Protein AF-A0A1X0N906-F1 (afdb_monomer_lite)

Organism: NCBI:txid1958950

pLDDT: mean 85.6, std 9.92, range [47.84, 95.94]

Structure (mmCIF, N/CA/C/O backbone):
data_AF-A0A1X0N906-F1
#
_entry.id   AF-A0A1X0N906-F1
#
loop_
_atom_site.group_PDB
_atom_site.id
_atom_site.type_symbol
_atom_site.label_atom_id
_atom_site.label_alt_id
_atom_site.label_comp_id
_atom_site.label_asym_id
_atom_site.label_entity_id
_atom_site.label_seq_id
_atom_site.pdbx_PDB_ins_code
_atom_site.Cartn_x
_atom_site.Cartn_y
_atom_site.Cartn_z
_atom_site.occupancy
_atom_site.B_iso_or_equiv
_atom_site.auth_seq_id
_atom_site.auth_comp_id
_atom_site.auth_asym_id
_atom_site.auth_atom_id
_atom_site.pdbx_PDB_model_num
ATOM 1 N N . MET A 1 1 ? -3.953 -8.953 -35.847 1.00 53.75 1 MET A N 1
ATOM 2 C CA . MET A 1 1 ? -2.905 -8.124 -35.210 1.00 53.75 1 MET A CA 1
ATOM 3 C C . MET A 1 1 ? -1.858 -7.773 -36.266 1.00 53.75 1 MET A C 1
ATOM 5 O O . MET A 1 1 ? -0.991 -8.591 -36.522 1.00 53.75 1 MET A O 1
ATOM 9 N N . GLY A 1 2 ? -1.967 -6.623 -36.943 1.00 78.69 2 GLY A N 1
ATOM 10 C CA . GLY A 1 2 ? -1.114 -6.319 -38.111 1.00 78.69 2 GLY A CA 1
ATOM 11 C C . GLY A 1 2 ? 0.287 -5.794 -37.776 1.00 78.69 2 GLY A C 1
ATOM 12 O O . GLY A 1 2 ? 1.237 -6.079 -38.491 1.00 78.69 2 GLY A O 1
ATOM 13 N N . PHE A 1 3 ? 0.435 -5.067 -36.665 1.00 79.69 3 PHE A N 1
ATOM 14 C CA . PHE A 1 3 ? 1.704 -4.433 -36.294 1.00 79.69 3 PHE A CA 1
ATOM 15 C C . PHE A 1 3 ? 2.787 -5.442 -35.877 1.00 79.69 3 PHE A C 1
ATOM 17 O O . PHE A 1 3 ? 3.921 -5.342 -36.330 1.00 79.69 3 PHE A O 1
ATOM 24 N N . LEU A 1 4 ? 2.432 -6.452 -35.074 1.00 79.56 4 LEU A N 1
ATOM 25 C CA . LEU A 1 4 ? 3.382 -7.484 -34.635 1.00 79.56 4 LEU A CA 1
ATOM 26 C C . LEU A 1 4 ? 3.853 -8.361 -35.807 1.00 79.56 4 LEU A C 1
ATOM 28 O O . LEU A 1 4 ? 5.049 -8.560 -35.969 1.00 79.56 4 LEU A O 1
ATOM 32 N N . GLN A 1 5 ? 2.933 -8.774 -36.687 1.00 79.88 5 GLN A N 1
ATOM 33 C CA . GLN A 1 5 ? 3.268 -9.524 -37.907 1.00 79.88 5 GLN A CA 1
ATOM 34 C C . GLN A 1 5 ? 4.162 -8.718 -38.861 1.00 79.88 5 GLN A C 1
ATOM 36 O O . GLN A 1 5 ? 5.051 -9.270 -39.505 1.00 79.88 5 GLN A O 1
ATOM 41 N N . TRP A 1 6 ? 3.951 -7.400 -38.948 1.00 83.81 6 TRP A N 1
ATOM 42 C CA . TRP A 1 6 ? 4.793 -6.512 -39.748 1.00 83.81 6 TRP A CA 1
ATOM 43 C C . TRP A 1 6 ? 6.212 -6.377 -39.174 1.00 83.81 6 TRP A C 1
ATOM 45 O O . TRP A 1 6 ? 7.172 -6.372 -39.940 1.00 83.81 6 TRP A O 1
ATOM 55 N N . ILE A 1 7 ? 6.368 -6.318 -37.846 1.00 80.88 7 ILE A N 1
ATOM 56 C CA . ILE A 1 7 ? 7.686 -6.328 -37.188 1.00 80.88 7 ILE A CA 1
ATOM 57 C C . ILE A 1 7 ? 8.409 -7.656 -37.440 1.00 80.88 7 ILE A C 1
ATOM 59 O O . ILE A 1 7 ? 9.578 -7.649 -37.817 1.00 80.88 7 ILE A O 1
ATOM 63 N N . GLU A 1 8 ? 7.720 -8.786 -37.279 1.00 75.94 8 GLU A N 1
ATOM 64 C CA . GLU A 1 8 ? 8.300 -10.122 -37.490 1.00 75.94 8 GLU A CA 1
ATOM 65 C C . GLU A 1 8 ? 8.790 -10.340 -38.931 1.00 75.94 8 GLU A C 1
ATOM 67 O O . GLU A 1 8 ? 9.784 -11.031 -39.155 1.00 75.94 8 GLU A O 1
ATOM 72 N N . ALA A 1 9 ? 8.138 -9.718 -39.917 1.00 83.56 9 ALA A N 1
ATOM 73 C CA . ALA A 1 9 ? 8.535 -9.804 -41.322 1.00 83.56 9 ALA A CA 1
ATOM 74 C C . ALA A 1 9 ? 9.827 -9.024 -41.658 1.00 83.56 9 ALA A C 1
ATOM 76 O O . ALA A 1 9 ? 10.445 -9.270 -42.702 1.00 83.56 9 ALA A O 1
ATOM 77 N N . GLN A 1 10 ? 10.270 -8.110 -40.788 1.00 81.50 10 GLN A N 1
ATOM 78 C CA . GLN A 1 10 ? 11.403 -7.221 -41.048 1.00 81.50 10 GLN A CA 1
ATOM 79 C C . GLN A 1 10 ? 12.752 -7.861 -40.695 1.00 81.50 10 GLN A C 1
ATOM 81 O O . GLN A 1 10 ? 13.253 -7.773 -39.578 1.00 81.50 10 GLN A O 1
ATOM 86 N N . ARG A 1 11 ? 13.413 -8.418 -41.719 1.00 70.69 11 ARG A N 1
ATOM 87 C CA . ARG A 1 11 ? 14.741 -9.067 -41.632 1.00 70.69 11 ARG A CA 1
ATOM 88 C C . ARG A 1 11 ? 15.908 -8.143 -41.245 1.00 70.69 11 ARG A C 1
ATOM 90 O O . ARG A 1 11 ? 16.996 -8.635 -40.973 1.00 70.69 11 ARG A O 1
ATOM 97 N N . GLY A 1 12 ? 15.707 -6.825 -41.273 1.00 77.31 12 GLY A N 1
ATOM 98 C CA . GLY A 1 12 ? 16.729 -5.823 -40.942 1.00 77.31 12 GLY A CA 1
ATOM 99 C C . GLY A 1 12 ? 16.652 -5.281 -39.514 1.00 77.31 12 GLY A C 1
ATOM 100 O O . GLY A 1 12 ? 17.492 -4.467 -39.132 1.00 77.31 12 GLY A O 1
ATOM 101 N N . LEU A 1 13 ? 15.648 -5.684 -38.727 1.00 75.06 13 LEU A N 1
ATOM 102 C CA . LEU A 1 13 ? 15.555 -5.261 -37.334 1.00 75.06 13 LEU A CA 1
ATOM 103 C C . LEU A 1 13 ? 16.624 -5.971 -36.506 1.00 75.06 13 LEU A C 1
ATOM 105 O O . LEU A 1 13 ? 16.868 -7.167 -36.664 1.00 75.06 13 LEU A O 1
ATOM 109 N N . ARG A 1 14 ? 17.266 -5.221 -35.605 1.00 69.25 14 ARG A N 1
ATOM 110 C CA . ARG A 1 14 ? 18.194 -5.809 -34.641 1.00 69.25 14 ARG A CA 1
ATOM 111 C C . ARG A 1 14 ? 17.423 -6.802 -33.782 1.00 69.25 14 ARG A C 1
ATOM 113 O O . ARG A 1 14 ? 16.468 -6.428 -33.106 1.00 69.25 14 ARG A O 1
ATOM 120 N N . TYR A 1 15 ? 17.849 -8.058 -33.822 1.00 69.38 15 TYR A N 1
ATOM 121 C CA . TYR A 1 15 ? 17.368 -9.062 -32.894 1.00 69.38 15 TYR A CA 1
ATOM 122 C C . TYR A 1 15 ? 17.926 -8.734 -31.511 1.00 69.38 15 TYR A C 1
ATOM 124 O O . TYR A 1 15 ? 19.139 -8.764 -31.300 1.00 69.38 15 TYR A O 1
ATOM 132 N N . PHE A 1 16 ? 17.040 -8.400 -30.582 1.00 70.44 16 PHE A N 1
ATOM 133 C CA . PHE A 1 16 ? 17.386 -8.284 -29.175 1.00 70.44 16 PHE A CA 1
ATOM 134 C C . PHE A 1 16 ? 17.047 -9.610 -28.507 1.00 70.44 16 PHE A C 1
ATOM 136 O O . PHE A 1 16 ? 15.905 -10.065 -28.570 1.00 70.44 16 PHE A O 1
ATOM 143 N N . GLY A 1 17 ? 18.044 -10.241 -27.885 1.00 70.88 17 GLY A N 1
ATOM 144 C CA . GLY A 1 17 ? 17.819 -11.417 -27.057 1.00 70.88 17 GLY A CA 1
ATOM 145 C C . GLY A 1 17 ? 16.969 -11.017 -25.861 1.00 70.88 17 GLY A C 1
ATOM 146 O O . GLY A 1 17 ? 17.477 -10.426 -24.911 1.00 70.88 17 GLY A O 1
ATOM 147 N N . TRP A 1 18 ? 15.667 -11.286 -25.928 1.00 74.94 18 TRP A N 1
ATOM 148 C CA . TRP A 1 18 ? 14.794 -11.070 -24.787 1.00 74.94 18 TRP A CA 1
ATOM 149 C C . TRP A 1 18 ? 15.202 -12.029 -23.670 1.00 74.94 18 TRP A C 1
ATOM 151 O O . TRP A 1 18 ? 15.325 -13.235 -23.887 1.00 74.94 18 TRP A O 1
ATOM 161 N N . SER A 1 19 ? 15.420 -11.477 -22.483 1.00 82.81 19 SER A N 1
ATOM 162 C CA . SER A 1 19 ? 15.653 -12.234 -21.262 1.00 82.81 19 SER A CA 1
ATOM 163 C C . SER A 1 19 ? 14.629 -11.807 -20.226 1.00 82.81 19 SER A C 1
ATOM 165 O O . SER A 1 19 ? 14.250 -10.637 -20.157 1.00 82.81 19 SER A O 1
ATOM 167 N N . GLU A 1 20 ? 14.206 -12.753 -19.398 1.00 86.25 20 GLU A N 1
ATOM 168 C CA . GLU A 1 20 ? 13.383 -12.460 -18.229 1.00 86.25 20 GLU A CA 1
ATOM 169 C C . GLU A 1 20 ? 14.182 -11.688 -17.162 1.00 86.25 20 GLU A C 1
ATOM 171 O O . GLU A 1 20 ? 13.622 -10.889 -16.405 1.00 86.25 20 GLU A O 1
ATOM 176 N N . ASP A 1 21 ? 15.509 -11.855 -17.154 1.00 88.06 21 ASP A N 1
ATOM 177 C CA . ASP A 1 21 ? 16.400 -11.093 -16.290 1.00 88.06 21 ASP A CA 1
ATOM 178 C C . ASP A 1 21 ? 16.588 -9.660 -16.810 1.00 88.06 21 ASP A C 1
ATOM 180 O O . ASP A 1 21 ? 17.376 -9.376 -17.720 1.00 88.06 21 ASP A O 1
ATOM 184 N N . LYS A 1 22 ? 15.863 -8.734 -16.175 1.00 86.00 22 LYS A N 1
ATOM 185 C CA . LYS A 1 22 ? 15.893 -7.299 -16.481 1.00 86.00 22 LYS A CA 1
ATOM 186 C C . LYS A 1 22 ? 17.256 -6.657 -16.250 1.00 86.00 22 LYS A C 1
ATOM 188 O O . LYS A 1 22 ? 17.539 -5.624 -16.861 1.00 86.00 22 LYS A O 1
ATOM 193 N N . ALA A 1 23 ? 18.094 -7.239 -15.391 1.00 86.88 23 ALA A N 1
ATOM 194 C CA . ALA A 1 23 ? 19.414 -6.693 -15.095 1.00 86.88 23 ALA A CA 1
ATOM 195 C C . ALA A 1 23 ? 20.320 -6.678 -16.336 1.00 86.88 23 ALA A C 1
ATOM 197 O O . ALA A 1 23 ? 21.187 -5.813 -16.442 1.00 86.88 23 ALA A O 1
ATOM 198 N N . LEU A 1 24 ? 20.075 -7.578 -17.295 1.00 87.31 24 LEU A N 1
ATOM 199 C CA . LEU A 1 24 ? 20.890 -7.719 -18.501 1.00 87.31 24 LEU A CA 1
ATOM 200 C C . LEU A 1 24 ? 20.721 -6.566 -19.494 1.00 87.31 24 LEU A C 1
ATOM 202 O O . LEU A 1 24 ? 21.673 -6.230 -20.187 1.00 87.31 24 LEU A O 1
ATOM 206 N N . TYR A 1 25 ? 19.536 -5.953 -19.570 1.00 85.62 25 TYR A N 1
ATOM 207 C CA . TYR A 1 25 ? 19.232 -4.940 -20.591 1.00 85.62 25 TYR A CA 1
ATOM 208 C C . TYR A 1 25 ? 18.880 -3.560 -20.019 1.00 85.62 25 TYR A C 1
ATOM 210 O O . TYR A 1 25 ? 18.888 -2.568 -20.748 1.00 85.62 25 TYR A O 1
ATOM 218 N N . MET A 1 26 ? 18.604 -3.445 -18.716 1.00 86.56 26 MET A N 1
ATOM 219 C CA . MET A 1 26 ? 18.340 -2.149 -18.079 1.00 86.56 26 MET A CA 1
ATOM 220 C C . MET A 1 26 ? 19.478 -1.123 -18.226 1.00 86.56 26 MET A C 1
ATOM 222 O O . MET A 1 26 ? 19.160 0.036 -18.492 1.00 86.56 26 MET A O 1
ATOM 226 N N . PRO A 1 27 ? 20.776 -1.478 -18.125 1.00 88.44 27 PRO A N 1
ATOM 227 C CA . PRO A 1 27 ? 21.857 -0.508 -18.329 1.00 88.44 27 PRO A CA 1
ATOM 228 C C . PRO A 1 27 ? 21.832 0.146 -19.719 1.00 88.44 27 PRO A C 1
ATOM 230 O O . PRO A 1 27 ? 22.014 1.360 -19.842 1.00 88.44 27 PRO A O 1
ATOM 233 N N . GLU A 1 28 ? 21.548 -0.641 -20.761 1.00 87.69 28 GLU A N 1
ATOM 234 C CA . GLU A 1 28 ? 21.432 -0.149 -22.138 1.00 87.69 28 GLU A CA 1
ATOM 235 C C . GLU A 1 28 ? 20.202 0.747 -22.304 1.00 87.69 28 GLU A C 1
ATOM 237 O O . GLU A 1 28 ? 20.301 1.832 -22.878 1.00 87.69 28 GLU A O 1
ATOM 242 N N . VAL A 1 29 ? 19.062 0.351 -21.729 1.00 88.00 29 VAL A N 1
ATOM 243 C CA . VAL A 1 29 ? 17.830 1.155 -21.738 1.00 88.00 29 VAL A CA 1
ATOM 244 C C . VAL A 1 29 ? 18.048 2.505 -21.049 1.00 88.00 29 VAL A C 1
ATOM 246 O O . VAL A 1 29 ? 17.691 3.539 -21.608 1.00 88.00 29 VAL A O 1
ATOM 249 N N . MET A 1 30 ? 18.689 2.531 -19.878 1.00 91.38 30 MET A N 1
ATOM 250 C CA . MET A 1 30 ? 18.965 3.778 -19.150 1.00 91.38 30 MET A CA 1
ATOM 251 C C . MET A 1 30 ? 19.978 4.677 -19.870 1.00 91.38 30 MET A C 1
ATOM 253 O O . MET A 1 30 ? 19.970 5.890 -19.671 1.00 91.38 30 MET A O 1
ATOM 257 N N . THR A 1 31 ? 20.850 4.098 -20.699 1.00 89.25 31 THR A N 1
ATOM 258 C CA . THR A 1 31 ? 21.761 4.857 -21.570 1.00 89.25 31 THR A CA 1
ATOM 259 C C . THR A 1 31 ? 21.015 5.460 -22.760 1.00 89.25 31 THR A C 1
ATOM 261 O O . THR A 1 31 ? 21.239 6.618 -23.106 1.00 89.25 31 THR A O 1
ATOM 264 N N . ALA A 1 32 ? 20.109 4.695 -23.375 1.00 90.81 32 ALA A N 1
ATOM 265 C CA . ALA A 1 32 ? 19.328 5.132 -24.530 1.00 90.81 32 ALA A CA 1
ATOM 266 C C . ALA A 1 32 ? 18.252 6.175 -24.176 1.00 90.81 32 ALA A C 1
ATOM 268 O O . ALA A 1 32 ? 17.931 7.027 -25.004 1.00 90.81 32 ALA A O 1
ATOM 269 N N . PHE A 1 33 ? 17.723 6.134 -22.949 1.00 89.56 33 PHE A N 1
ATOM 270 C CA . PHE A 1 33 ? 16.680 7.039 -22.462 1.00 89.56 33 PHE A CA 1
ATOM 271 C C . PHE A 1 33 ? 17.106 7.711 -21.147 1.00 89.56 33 PHE A C 1
ATOM 273 O O . PHE A 1 33 ? 16.632 7.326 -20.079 1.00 89.56 33 PHE A O 1
ATOM 280 N N . PRO A 1 34 ? 17.981 8.732 -21.182 1.00 86.81 34 PRO A N 1
ATOM 281 C CA . PRO A 1 34 ? 18.516 9.347 -19.965 1.00 86.81 34 PRO A CA 1
ATOM 282 C C . PRO A 1 34 ? 17.443 9.921 -19.030 1.00 86.81 34 PRO A C 1
ATOM 284 O O . PRO A 1 34 ? 17.564 9.798 -17.815 1.00 86.81 34 PRO A O 1
ATOM 287 N N . SER A 1 35 ? 16.363 10.479 -19.586 1.00 88.19 35 SER A N 1
ATOM 288 C CA . SER A 1 35 ? 15.239 11.019 -18.809 1.00 88.19 35 SER A CA 1
ATOM 289 C C . SER A 1 35 ? 14.451 9.947 -18.048 1.00 88.19 35 SER A C 1
ATOM 291 O O . SER A 1 35 ? 13.773 10.266 -17.081 1.00 88.19 35 SER A O 1
ATOM 293 N N . LEU A 1 36 ? 14.543 8.672 -18.448 1.00 89.94 36 LEU A N 1
ATOM 294 C CA . LEU A 1 36 ? 13.843 7.567 -17.784 1.00 89.94 36 LEU A CA 1
ATOM 295 C C . LEU A 1 36 ? 14.439 7.242 -16.410 1.00 89.94 36 LEU A C 1
ATOM 297 O O . LEU A 1 36 ? 13.753 6.675 -15.560 1.00 89.94 36 LEU A O 1
ATOM 301 N N . ARG A 1 37 ? 15.717 7.570 -16.191 1.00 87.88 37 ARG A N 1
ATOM 302 C CA . ARG A 1 37 ? 16.440 7.205 -14.969 1.00 87.88 37 ARG A CA 1
ATOM 303 C C . ARG A 1 37 ? 15.776 7.784 -13.724 1.00 87.88 37 ARG A C 1
ATOM 305 O O . ARG A 1 37 ? 15.523 7.045 -12.779 1.00 87.88 37 ARG A O 1
ATOM 312 N N . GLU A 1 38 ? 15.457 9.073 -13.751 1.00 89.06 38 GLU A N 1
ATOM 313 C CA . GLU A 1 38 ? 14.857 9.775 -12.612 1.00 89.06 38 GLU A CA 1
ATOM 314 C C . GLU A 1 38 ? 13.468 9.213 -12.274 1.00 89.06 38 GLU A C 1
ATOM 316 O O . GLU A 1 38 ? 13.181 8.891 -11.118 1.00 89.06 38 GLU A O 1
ATOM 321 N N . ASP A 1 39 ? 12.629 9.000 -13.291 1.00 90.69 39 ASP A N 1
ATOM 322 C CA . ASP A 1 39 ? 11.295 8.416 -13.124 1.00 90.69 39 ASP A CA 1
ATOM 323 C C . ASP A 1 39 ? 11.355 6.979 -12.590 1.00 90.69 39 ASP A C 1
ATOM 325 O O . ASP A 1 39 ? 10.550 6.581 -11.734 1.00 90.69 39 ASP A O 1
ATOM 329 N N . TYR A 1 40 ? 12.321 6.192 -13.070 1.00 90.38 40 TYR A N 1
ATOM 330 C CA . TYR A 1 40 ? 12.550 4.826 -12.616 1.00 90.38 40 TYR A CA 1
ATOM 331 C C . TYR A 1 40 ? 12.989 4.784 -11.151 1.00 90.38 40 TYR A C 1
ATOM 333 O O . TYR A 1 40 ? 12.395 4.051 -10.356 1.00 90.38 40 TYR A O 1
ATOM 341 N N . GLU A 1 41 ? 13.983 5.588 -10.775 1.00 90.50 41 GLU A N 1
ATOM 342 C CA . GLU A 1 41 ? 14.490 5.664 -9.403 1.00 90.50 41 GLU A CA 1
ATOM 343 C C . GLU A 1 41 ? 13.403 6.151 -8.433 1.00 90.50 41 GLU A C 1
ATOM 345 O O . GLU A 1 41 ? 13.186 5.531 -7.388 1.00 90.50 41 GLU A O 1
ATOM 350 N N . SER A 1 42 ? 12.636 7.177 -8.816 1.00 91.25 42 SER A N 1
ATOM 351 C CA . SER A 1 42 ? 11.484 7.674 -8.049 1.00 91.25 42 SER A CA 1
ATOM 352 C C . SER A 1 42 ? 10.416 6.594 -7.845 1.00 91.25 42 SER A C 1
ATOM 354 O O . SER A 1 42 ? 9.906 6.392 -6.737 1.00 91.25 42 SER A O 1
ATOM 356 N N . SER A 1 43 ? 10.096 5.843 -8.900 1.00 91.62 43 SER A N 1
ATOM 357 C CA . SER A 1 43 ? 9.119 4.751 -8.835 1.00 91.62 43 SER A CA 1
ATOM 358 C C . SER A 1 43 ? 9.606 3.594 -7.964 1.00 91.62 43 SER A C 1
ATOM 360 O O . SER A 1 43 ? 8.834 3.032 -7.180 1.00 91.62 43 SER A O 1
ATOM 362 N N . LEU A 1 44 ? 10.892 3.255 -8.058 1.00 92.31 44 LEU A N 1
ATOM 363 C CA . LEU A 1 44 ? 11.511 2.217 -7.243 1.00 92.31 44 LEU A CA 1
ATOM 364 C C . LEU A 1 44 ? 11.533 2.612 -5.760 1.00 92.31 44 LEU A C 1
ATOM 366 O O . LEU A 1 44 ? 11.208 1.784 -4.906 1.00 92.31 44 LEU A O 1
ATOM 370 N N . ALA A 1 45 ? 11.837 3.874 -5.451 1.00 91.25 45 ALA A N 1
ATOM 371 C CA . ALA A 1 45 ? 11.792 4.405 -4.092 1.00 91.25 45 ALA A CA 1
ATOM 372 C C . ALA A 1 45 ? 10.378 4.313 -3.494 1.00 91.25 45 ALA A C 1
ATOM 374 O O . ALA A 1 45 ? 10.210 3.757 -2.406 1.00 91.25 45 ALA A O 1
ATOM 375 N N . LYS A 1 46 ? 9.348 4.744 -4.237 1.00 91.12 46 LYS A N 1
ATOM 376 C CA . LYS A 1 46 ? 7.934 4.615 -3.830 1.00 91.12 46 LYS A CA 1
ATOM 377 C C . LYS A 1 46 ? 7.539 3.160 -3.575 1.00 91.12 46 LYS A C 1
ATOM 379 O O . LYS A 1 46 ? 6.875 2.856 -2.584 1.00 91.12 46 LYS A O 1
ATOM 384 N N . LEU A 1 47 ? 7.966 2.244 -4.447 1.00 91.75 47 LEU A N 1
ATOM 385 C CA . LEU A 1 47 ? 7.698 0.816 -4.284 1.00 91.75 47 LEU A CA 1
ATOM 386 C C . LEU A 1 47 ? 8.362 0.257 -3.020 1.00 91.75 47 LEU A C 1
ATOM 388 O O . LEU A 1 47 ? 7.724 -0.478 -2.263 1.00 91.75 47 LEU A O 1
ATOM 392 N N . ASN A 1 48 ? 9.629 0.593 -2.788 1.00 92.56 48 ASN A N 1
ATOM 393 C CA . ASN A 1 48 ? 10.371 0.143 -1.613 1.00 92.56 48 ASN A CA 1
ATOM 394 C C . ASN A 1 48 ? 9.756 0.690 -0.322 1.00 92.56 48 ASN A C 1
ATOM 396 O O . ASN A 1 48 ? 9.572 -0.068 0.631 1.00 92.56 48 ASN A O 1
ATOM 400 N N . GLN A 1 49 ? 9.342 1.957 -0.317 1.00 91.56 49 GLN A N 1
ATOM 401 C CA . GLN A 1 49 ? 8.634 2.562 0.806 1.00 91.56 49 GLN A CA 1
ATOM 402 C C . GLN A 1 49 ? 7.309 1.843 1.093 1.00 91.56 49 GLN A C 1
ATOM 404 O O . GLN A 1 49 ? 7.054 1.439 2.227 1.00 91.56 49 GLN A O 1
ATOM 409 N N . ALA A 1 50 ? 6.490 1.595 0.068 1.00 90.62 50 ALA A N 1
ATOM 410 C CA . ALA A 1 50 ? 5.227 0.877 0.230 1.00 90.62 50 ALA A CA 1
ATOM 411 C C . ALA A 1 50 ? 5.427 -0.551 0.774 1.00 90.62 50 ALA A C 1
ATOM 413 O O . ALA A 1 50 ? 4.640 -1.020 1.602 1.00 90.62 50 ALA A O 1
ATOM 414 N N . LYS A 1 51 ? 6.490 -1.243 0.338 1.00 93.81 51 LYS A N 1
ATOM 415 C CA . LYS A 1 51 ? 6.870 -2.559 0.874 1.00 93.81 51 LYS A CA 1
ATOM 416 C C . LYS A 1 51 ? 7.266 -2.477 2.345 1.00 93.81 51 LYS A C 1
ATOM 418 O O . LYS A 1 51 ? 6.798 -3.300 3.128 1.00 93.81 51 LYS A O 1
ATOM 423 N N . ALA A 1 52 ? 8.077 -1.490 2.715 1.00 92.69 52 ALA A N 1
ATOM 424 C CA . ALA A 1 52 ? 8.523 -1.296 4.089 1.00 92.69 52 ALA A CA 1
ATOM 425 C C . ALA A 1 52 ? 7.343 -1.000 5.030 1.00 92.69 52 ALA A C 1
ATOM 427 O O . ALA A 1 52 ? 7.201 -1.658 6.058 1.00 92.69 52 ALA A O 1
ATOM 428 N N . ILE A 1 53 ? 6.429 -0.111 4.622 1.00 92.38 53 ILE A N 1
ATOM 429 C CA . ILE A 1 53 ? 5.196 0.179 5.370 1.00 92.38 53 ILE A CA 1
ATOM 430 C C . ILE A 1 53 ? 4.358 -1.089 5.537 1.00 92.38 53 ILE A C 1
ATOM 432 O O . ILE A 1 53 ? 3.893 -1.382 6.630 1.00 92.38 53 ILE A O 1
ATOM 436 N N . ARG A 1 54 ? 4.167 -1.881 4.475 1.00 92.12 54 ARG A N 1
ATOM 437 C CA . ARG A 1 54 ? 3.387 -3.128 4.561 1.00 92.12 54 ARG A CA 1
ATOM 438 C C . ARG A 1 54 ? 4.057 -4.174 5.461 1.00 92.12 54 ARG A C 1
ATOM 440 O O . ARG A 1 54 ? 3.359 -4.981 6.075 1.00 92.12 54 ARG A O 1
ATOM 447 N N . ALA A 1 55 ? 5.385 -4.184 5.535 1.00 91.94 55 ALA A N 1
ATOM 448 C CA . ALA A 1 55 ? 6.117 -5.103 6.398 1.00 91.94 55 ALA A CA 1
ATOM 449 C C . ALA A 1 55 ? 5.877 -4.797 7.885 1.00 91.94 55 ALA A C 1
ATOM 451 O O . ALA A 1 55 ? 5.605 -5.725 8.644 1.00 91.94 55 ALA A O 1
ATOM 452 N N . CYS A 1 56 ? 5.903 -3.521 8.289 1.00 91.31 56 CYS A N 1
ATOM 453 C CA . CYS A 1 56 ? 5.672 -3.134 9.684 1.00 91.31 56 CYS A CA 1
ATOM 454 C C . CYS A 1 56 ? 4.184 -2.956 10.036 1.00 91.31 56 CYS A C 1
ATOM 456 O O . CYS A 1 56 ? 3.778 -3.248 11.156 1.00 91.31 56 CYS A O 1
ATOM 458 N N . PHE A 1 57 ? 3.344 -2.549 9.083 1.00 93.06 57 PHE A N 1
ATOM 459 C CA . PHE A 1 57 ? 1.917 -2.301 9.277 1.00 93.06 57 PHE A CA 1
ATOM 460 C C . PHE A 1 57 ? 1.069 -3.177 8.344 1.00 93.06 57 PHE A C 1
ATOM 462 O O . PHE A 1 57 ? 0.783 -2.847 7.188 1.00 93.06 57 PHE A O 1
ATOM 469 N N . ASN A 1 58 ? 0.633 -4.319 8.868 1.00 94.00 58 ASN A N 1
ATOM 470 C CA . ASN A 1 58 ? -0.265 -5.256 8.195 1.00 94.00 58 ASN A CA 1
ATOM 471 C C . ASN A 1 58 ? -1.283 -5.843 9.178 1.00 94.00 58 ASN A C 1
ATOM 473 O O . ASN A 1 58 ? -1.186 -5.648 10.388 1.00 94.00 58 ASN A O 1
ATOM 477 N N . GLY A 1 59 ? -2.265 -6.575 8.645 1.00 92.69 59 GLY A N 1
ATOM 478 C CA . GLY A 1 59 ? -3.338 -7.158 9.447 1.00 92.69 59 GLY A CA 1
ATOM 479 C C . GLY A 1 59 ? -2.827 -8.060 10.570 1.00 92.69 59 GLY A C 1
ATOM 480 O O . GLY A 1 59 ? -3.371 -8.002 11.664 1.00 92.69 59 GLY A O 1
ATOM 481 N N . THR A 1 60 ? -1.753 -8.821 10.347 1.00 94.81 60 THR A N 1
ATOM 482 C CA . THR A 1 60 ? -1.162 -9.696 11.368 1.00 94.81 60 THR A CA 1
ATOM 483 C C . THR A 1 60 ? -0.584 -8.892 12.529 1.00 94.81 60 THR A C 1
ATOM 485 O O . THR A 1 60 ? -0.913 -9.166 13.681 1.00 94.81 60 THR A O 1
ATOM 488 N N . VAL A 1 61 ? 0.227 -7.869 12.235 1.00 94.06 61 VAL A N 1
ATOM 489 C CA . VAL A 1 61 ? 0.834 -7.003 13.261 1.00 94.06 61 VAL A CA 1
ATOM 490 C C . VAL A 1 61 ? -0.239 -6.257 14.047 1.00 94.06 61 VAL A C 1
ATOM 492 O O . VAL A 1 61 ? -0.234 -6.269 15.275 1.00 94.06 61 VAL A O 1
ATOM 495 N N . VAL A 1 62 ? -1.195 -5.647 13.346 1.00 94.12 62 VAL A N 1
ATOM 496 C CA . VAL A 1 62 ? -2.263 -4.875 13.987 1.00 94.12 62 VAL A CA 1
ATOM 497 C C . VAL A 1 62 ? -3.138 -5.778 14.858 1.00 94.12 62 VAL A C 1
ATOM 499 O O . VAL A 1 62 ? -3.399 -5.427 16.003 1.00 94.12 62 VAL A O 1
ATOM 502 N N . THR A 1 63 ? -3.513 -6.965 14.367 1.00 95.94 63 THR A N 1
ATOM 503 C CA . THR A 1 63 ? -4.279 -7.955 15.147 1.00 95.94 63 THR A CA 1
ATOM 504 C C . THR A 1 63 ? -3.528 -8.374 16.407 1.00 95.94 63 THR A C 1
ATOM 506 O O . THR A 1 63 ? -4.130 -8.455 17.471 1.00 95.94 63 THR A O 1
ATOM 509 N N . ALA A 1 64 ? -2.215 -8.608 16.322 1.00 94.00 64 ALA A N 1
ATOM 510 C CA . ALA A 1 64 ? -1.414 -8.990 17.484 1.00 94.00 64 ALA A CA 1
ATOM 511 C C . ALA A 1 64 ? -1.379 -7.899 18.572 1.00 94.00 64 ALA A C 1
ATOM 513 O O . ALA A 1 64 ? -1.245 -8.213 19.752 1.00 94.00 64 ALA A O 1
ATOM 514 N N . ILE A 1 65 ? -1.509 -6.625 18.188 1.00 93.69 65 ILE A N 1
ATOM 515 C CA . ILE A 1 65 ? -1.456 -5.486 19.114 1.00 93.69 65 ILE A CA 1
ATOM 516 C C . ILE A 1 65 ? -2.836 -5.151 19.690 1.00 93.69 65 ILE A C 1
ATOM 518 O O . ILE A 1 65 ? -2.943 -4.886 20.888 1.00 93.69 65 ILE A O 1
ATOM 522 N N . THR A 1 66 ? -3.876 -5.122 18.853 1.00 93.00 66 THR A N 1
ATOM 523 C CA . THR A 1 66 ? -5.217 -4.636 19.230 1.00 93.00 66 THR A CA 1
ATOM 524 C C . THR A 1 66 ? -6.215 -5.753 19.517 1.00 93.00 66 THR A C 1
ATOM 526 O O . THR A 1 66 ? -7.246 -5.505 20.134 1.00 93.00 66 THR A O 1
ATOM 529 N N . GLY A 1 67 ? -5.945 -6.975 19.053 1.00 93.31 67 GLY A N 1
ATOM 530 C CA . GLY A 1 67 ? -6.884 -8.097 19.093 1.00 93.31 67 GLY A CA 1
ATOM 531 C C . GLY A 1 67 ? -8.029 -8.001 18.078 1.00 93.31 67 GLY A C 1
ATOM 532 O O . GLY A 1 67 ? -8.862 -8.905 18.015 1.00 93.31 67 GLY A O 1
ATOM 533 N N . LEU A 1 68 ? -8.093 -6.936 17.269 1.00 92.62 68 LEU A N 1
ATOM 534 C CA . LEU A 1 68 ? -9.156 -6.756 16.281 1.00 92.62 68 LEU A CA 1
ATOM 535 C C . LEU A 1 68 ? -9.040 -7.773 15.147 1.00 92.62 68 LEU A C 1
ATOM 537 O O . LEU A 1 68 ? -7.959 -8.019 14.622 1.00 92.62 68 LEU A O 1
ATOM 541 N N . THR A 1 69 ? -10.178 -8.296 14.694 1.00 93.06 69 THR A N 1
ATOM 542 C CA . THR A 1 69 ? -10.248 -9.227 13.559 1.00 93.06 69 THR A CA 1
ATOM 543 C C . THR A 1 69 ? -11.379 -8.857 12.595 1.00 93.06 69 THR A C 1
ATOM 545 O O . THR A 1 69 ? -12.251 -8.03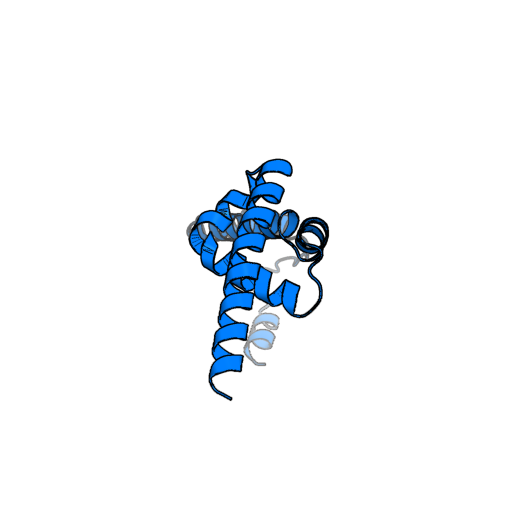4 12.895 1.00 93.06 69 THR A O 1
ATOM 548 N N . GLY A 1 70 ? -11.349 -9.428 11.387 1.00 93.50 70 GLY A N 1
ATOM 549 C CA . GLY A 1 70 ? -12.417 -9.288 10.394 1.00 93.50 70 GLY A CA 1
ATOM 550 C C . GLY A 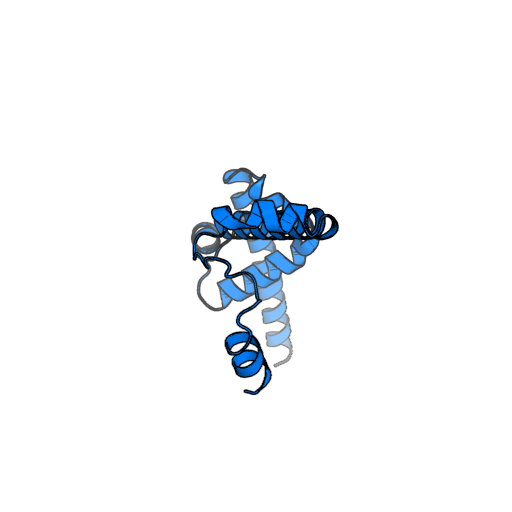1 70 ? -12.757 -7.832 10.046 1.00 93.50 70 GLY A C 1
ATOM 551 O O . GLY A 1 70 ? -11.888 -7.036 9.689 1.00 93.50 70 GLY A O 1
ATOM 552 N N . LYS A 1 71 ? -14.045 -7.480 10.133 1.00 92.56 71 LYS A N 1
ATOM 553 C CA . LYS A 1 71 ? -14.553 -6.155 9.736 1.00 92.56 71 LYS A CA 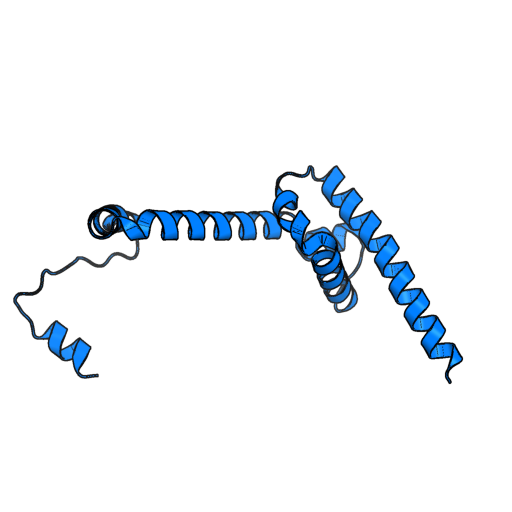1
ATOM 554 C C . LYS A 1 71 ? -14.003 -5.021 10.607 1.00 92.56 71 LYS A C 1
ATOM 556 O O . LYS A 1 71 ? -13.697 -3.958 10.074 1.00 92.56 71 LYS A O 1
ATOM 561 N N . GLN A 1 72 ? -13.853 -5.251 11.913 1.00 91.06 72 GLN A N 1
ATOM 562 C CA . GLN A 1 72 ? -13.344 -4.236 12.841 1.00 91.06 72 GLN A CA 1
ATOM 563 C C . GLN A 1 72 ? -11.876 -3.913 12.559 1.00 91.06 72 GLN A C 1
ATOM 565 O O . GLN A 1 72 ? -11.504 -2.744 12.540 1.00 91.06 72 GLN A O 1
ATOM 570 N N . LEU A 1 73 ? -11.066 -4.930 12.236 1.00 93.50 73 LEU A N 1
ATOM 571 C CA . LEU A 1 73 ? -9.681 -4.733 11.804 1.00 93.50 73 LEU A CA 1
ATOM 572 C C . LEU A 1 73 ? -9.610 -3.851 10.553 1.00 93.50 73 LEU A C 1
ATOM 574 O O . LEU A 1 73 ? -8.852 -2.886 10.521 1.00 93.50 73 LEU A O 1
ATOM 578 N N . GLY A 1 74 ? -10.425 -4.148 9.537 1.00 92.69 74 GLY A N 1
ATOM 579 C CA . GLY A 1 74 ? -10.467 -3.352 8.308 1.00 92.69 74 GLY A CA 1
ATOM 580 C C . GLY A 1 74 ? -10.880 -1.896 8.550 1.00 92.69 74 GLY A C 1
ATOM 581 O O . GLY A 1 74 ? -10.266 -0.986 7.995 1.00 92.69 74 GLY A O 1
ATOM 582 N N . GLN A 1 75 ? -11.880 -1.671 9.409 1.00 93.56 75 GLN A N 1
ATOM 583 C CA . GLN A 1 75 ? -12.333 -0.329 9.791 1.00 93.56 75 GLN A CA 1
ATOM 584 C C . GLN A 1 75 ? -11.251 0.447 10.543 1.00 93.56 75 GLN A C 1
ATOM 586 O O . GLN A 1 75 ? -10.963 1.587 10.183 1.00 93.56 75 GLN A O 1
ATOM 591 N N . PHE A 1 76 ? -10.608 -0.184 11.526 1.00 94.50 76 PHE A N 1
ATOM 592 C CA . PHE A 1 76 ? -9.513 0.431 12.265 1.00 94.50 76 PHE A CA 1
ATOM 593 C C . PHE A 1 76 ? -8.326 0.754 11.353 1.00 94.50 76 PHE A C 1
ATOM 595 O O . PHE A 1 76 ? -7.819 1.867 11.384 1.00 94.50 76 PHE A O 1
ATOM 602 N N . MET A 1 77 ? -7.909 -0.169 10.480 1.00 93.19 77 MET A N 1
ATOM 603 C CA . MET A 1 77 ? -6.810 0.087 9.543 1.00 93.19 77 MET A CA 1
ATOM 604 C C . MET A 1 77 ? -7.114 1.241 8.577 1.00 93.19 77 MET A C 1
ATOM 606 O O . MET A 1 77 ? -6.196 1.961 8.189 1.00 93.19 77 MET A O 1
ATOM 610 N N . ALA A 1 78 ? -8.374 1.414 8.163 1.00 92.00 78 ALA A N 1
ATOM 611 C CA . ALA A 1 78 ? -8.789 2.546 7.337 1.00 92.00 78 ALA A CA 1
ATOM 612 C C . ALA A 1 78 ? -8.763 3.864 8.124 1.00 92.00 78 ALA A C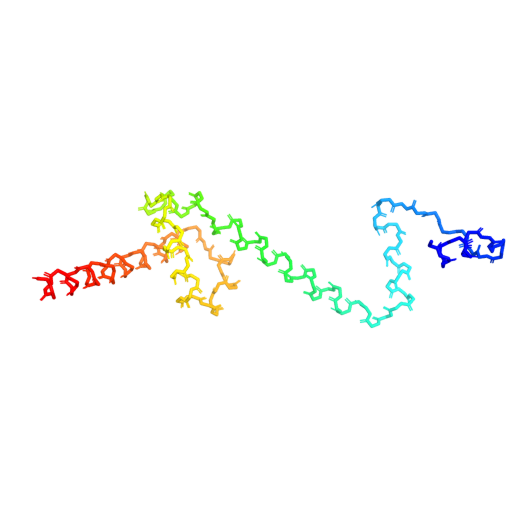 1
ATOM 614 O O . ALA A 1 78 ? -8.244 4.856 7.619 1.00 92.00 78 ALA A O 1
ATOM 615 N N . HIS A 1 79 ? -9.260 3.853 9.362 1.00 91.19 79 HIS A N 1
ATOM 616 C CA . HIS A 1 79 ? -9.213 5.002 10.264 1.00 91.19 79 HIS A CA 1
ATOM 617 C C . HIS A 1 79 ? -7.771 5.419 10.580 1.00 91.19 79 HIS A C 1
ATOM 619 O O . HIS A 1 79 ? -7.412 6.569 10.367 1.00 91.19 79 HIS A O 1
ATOM 625 N N . PHE A 1 80 ? -6.912 4.466 10.948 1.00 91.50 80 PHE A N 1
ATOM 626 C CA . PHE A 1 80 ? -5.492 4.703 11.202 1.00 91.50 80 PHE A CA 1
ATOM 627 C C . PHE A 1 80 ? -4.800 5.356 10.000 1.00 91.50 80 PHE A C 1
ATOM 629 O O . PHE A 1 80 ? -4.060 6.319 10.151 1.00 91.50 80 PHE A O 1
ATOM 636 N N . LYS A 1 81 ? -5.065 4.868 8.780 1.00 90.38 81 LYS A N 1
ATOM 637 C CA . LYS A 1 81 ? -4.508 5.462 7.554 1.00 90.38 81 LYS A CA 1
ATOM 638 C C . LYS A 1 81 ? -5.018 6.871 7.280 1.00 90.38 81 LYS A C 1
ATOM 640 O O . LYS A 1 81 ? -4.278 7.663 6.710 1.00 90.38 81 LYS A O 1
ATOM 645 N N . HIS A 1 82 ? -6.275 7.148 7.609 1.00 87.94 82 HIS A N 1
ATOM 646 C CA . HIS A 1 82 ? -6.867 8.465 7.426 1.00 87.94 82 HIS A CA 1
ATOM 647 C C . HIS A 1 82 ? -6.255 9.474 8.403 1.00 87.94 82 HIS A C 1
ATOM 649 O O . HIS A 1 82 ? -5.839 10.551 7.989 1.00 87.94 82 HIS A O 1
ATOM 655 N N . ASP A 1 83 ? -6.131 9.096 9.673 1.00 86.19 83 ASP A N 1
ATOM 656 C CA . ASP A 1 83 ? -5.582 9.962 10.718 1.00 86.19 83 ASP A CA 1
ATOM 657 C C . ASP A 1 83 ? -4.080 10.207 10.539 1.00 86.19 83 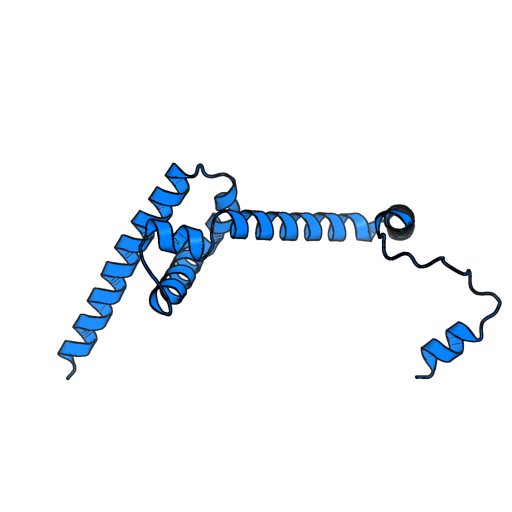ASP A C 1
ATOM 659 O O . ASP A 1 83 ? -3.587 11.297 10.818 1.00 86.19 83 ASP A O 1
ATOM 663 N N . LEU A 1 84 ? -3.351 9.207 10.038 1.00 84.06 84 LEU A N 1
ATOM 664 C CA . LEU A 1 84 ? -1.904 9.274 9.847 1.00 84.06 84 LEU A CA 1
ATOM 665 C C . LEU A 1 84 ? -1.489 9.586 8.401 1.00 84.06 84 LEU A C 1
ATOM 667 O O . LEU A 1 84 ? -0.339 9.330 8.055 1.00 84.06 84 LEU A O 1
ATOM 671 N N . ALA A 1 85 ? -2.389 10.092 7.550 1.00 74.62 85 ALA A N 1
ATOM 672 C CA . ALA A 1 85 ? -2.207 10.172 6.093 1.00 74.62 85 ALA A CA 1
ATOM 673 C C . ALA A 1 85 ? -0.827 10.696 5.641 1.00 74.62 85 ALA A C 1
ATOM 675 O O . ALA A 1 85 ? -0.235 10.130 4.723 1.00 74.62 85 ALA A O 1
ATOM 676 N N . GLU A 1 86 ? -0.285 11.714 6.316 1.00 73.06 86 GLU A N 1
ATOM 677 C CA . GLU A 1 86 ? 1.055 12.251 6.040 1.00 73.06 86 GLU A CA 1
ATOM 678 C C . GLU A 1 86 ? 2.182 11.496 6.777 1.00 73.06 86 GLU A C 1
ATOM 680 O O . GLU A 1 86 ? 3.258 11.302 6.220 1.00 73.06 86 GLU A O 1
ATOM 685 N N . GLY A 1 87 ? 1.930 10.986 7.988 1.00 81.06 87 GLY A N 1
ATOM 686 C CA . GLY A 1 87 ? 2.911 10.275 8.824 1.00 81.06 87 GLY A CA 1
ATOM 687 C C . GLY A 1 87 ? 3.107 8.788 8.495 1.00 81.06 87 GLY A C 1
ATOM 688 O O . GLY A 1 87 ? 4.010 8.146 9.031 1.00 81.06 87 GLY A O 1
ATOM 689 N N . MET A 1 88 ? 2.294 8.205 7.603 1.00 84.56 88 MET A N 1
ATOM 690 C CA . MET A 1 88 ? 2.432 6.798 7.183 1.00 84.56 88 MET A CA 1
ATOM 691 C C . MET A 1 88 ? 3.809 6.506 6.566 1.00 84.56 88 MET A C 1
ATOM 693 O O . MET A 1 88 ? 4.305 5.383 6.669 1.00 84.56 88 MET A O 1
ATOM 697 N N . ALA A 1 89 ? 4.412 7.510 5.925 1.00 84.88 89 ALA A N 1
ATOM 698 C CA . ALA A 1 89 ? 5.733 7.433 5.308 1.00 84.88 89 ALA A CA 1
ATOM 699 C C . ALA A 1 89 ? 6.846 7.090 6.310 1.00 84.88 89 ALA A C 1
ATOM 701 O O . ALA A 1 89 ? 7.807 6.416 5.930 1.00 84.88 89 ALA A O 1
ATOM 702 N N . ASP A 1 90 ? 6.674 7.494 7.570 1.00 88.12 90 ASP A N 1
ATOM 703 C CA . ASP A 1 90 ? 7.685 7.393 8.620 1.00 88.12 90 ASP A CA 1
ATOM 704 C C . ASP A 1 90 ? 7.574 6.100 9.430 1.00 88.12 90 ASP A C 1
ATOM 706 O O . ASP A 1 90 ? 8.496 5.757 10.170 1.00 88.12 90 ASP A O 1
ATOM 710 N N . LEU A 1 91 ? 6.499 5.322 9.263 1.00 88.25 91 LEU A N 1
ATOM 711 C CA . LEU A 1 91 ? 6.305 4.061 9.988 1.00 88.25 91 LEU A CA 1
ATOM 712 C C . LEU A 1 91 ? 7.503 3.099 9.918 1.00 88.25 91 LEU A C 1
ATOM 714 O O . LEU A 1 91 ? 7.809 2.490 10.941 1.00 88.25 91 LEU A O 1
ATOM 718 N N . PRO A 1 92 ? 8.206 2.935 8.777 1.00 90.38 92 PRO A N 1
ATOM 719 C CA . PRO A 1 92 ? 9.370 2.052 8.713 1.00 90.38 92 PRO A CA 1
ATOM 720 C C . PRO A 1 92 ? 10.569 2.517 9.547 1.00 90.38 92 PRO A C 1
ATOM 722 O O . PRO A 1 92 ? 11.463 1.717 9.804 1.00 90.38 92 PRO A O 1
ATOM 725 N N . SER A 1 93 ? 10.614 3.795 9.935 1.00 90.06 93 SER A N 1
ATOM 726 C CA . SER A 1 93 ? 11.690 4.367 10.755 1.00 90.06 93 SER A CA 1
ATOM 727 C C . SER A 1 93 ? 11.462 4.204 12.260 1.00 90.06 93 SER A C 1
ATOM 729 O O . SER A 1 93 ? 12.390 4.382 13.047 1.00 90.06 93 SER A O 1
ATOM 731 N N . LEU A 1 94 ? 10.241 3.847 12.666 1.00 90.06 94 LEU A N 1
ATOM 732 C CA . LEU A 1 94 ? 9.882 3.662 14.066 1.00 90.06 94 LEU A CA 1
ATOM 733 C C . LEU A 1 94 ? 10.375 2.312 14.586 1.00 90.06 94 LEU A C 1
ATOM 735 O O . LEU A 1 94 ? 10.327 1.294 13.890 1.00 90.06 94 LEU A O 1
ATOM 739 N N . SER A 1 95 ? 10.780 2.278 15.856 1.00 91.81 95 SER A N 1
ATOM 740 C CA . SER A 1 95 ? 11.009 1.011 16.546 1.00 91.81 95 SER A CA 1
ATOM 741 C C . SER A 1 95 ? 9.690 0.251 16.733 1.00 91.81 95 SER A C 1
ATOM 743 O O . SER A 1 95 ? 8.602 0.835 16.742 1.00 91.81 95 SER A O 1
ATOM 745 N N . MET A 1 96 ? 9.771 -1.065 16.945 1.00 88.88 96 MET A N 1
ATOM 746 C CA . MET A 1 96 ? 8.574 -1.884 17.174 1.00 88.88 96 MET A CA 1
ATOM 747 C C . MET A 1 96 ? 7.769 -1.418 18.401 1.00 88.88 96 MET A C 1
ATOM 749 O O . MET A 1 96 ? 6.538 -1.476 18.398 1.00 88.88 96 MET A O 1
ATOM 753 N N . GLU A 1 97 ? 8.442 -0.918 19.439 1.00 91.69 97 GLU A N 1
ATOM 754 C CA . GLU A 1 97 ? 7.796 -0.373 20.639 1.00 91.69 97 GLU A CA 1
ATOM 755 C C . GLU A 1 97 ? 7.039 0.927 20.342 1.00 91.69 97 GLU A C 1
ATOM 757 O O . GLU A 1 97 ? 5.889 1.088 20.764 1.00 91.69 97 GLU A O 1
ATOM 762 N N . GLN A 1 98 ? 7.647 1.830 19.566 1.00 92.50 98 GLN A N 1
ATOM 763 C CA . GLN A 1 98 ? 7.023 3.088 19.148 1.00 92.50 98 GLN A CA 1
ATOM 764 C C . GLN A 1 98 ? 5.815 2.828 18.249 1.00 92.50 98 GLN A C 1
ATOM 766 O O . GLN A 1 98 ? 4.739 3.377 18.489 1.00 92.50 98 GLN A O 1
ATOM 771 N N . LEU A 1 99 ? 5.965 1.937 17.266 1.00 92.31 99 LEU A N 1
ATOM 772 C CA . LEU A 1 99 ? 4.882 1.539 16.372 1.00 92.31 99 LEU A CA 1
ATOM 773 C C . LEU A 1 99 ? 3.720 0.909 17.148 1.00 92.31 99 LEU A C 1
ATOM 775 O O . LEU A 1 99 ? 2.561 1.262 16.934 1.00 92.31 99 LEU A O 1
ATOM 779 N N . SER A 1 100 ? 4.026 0.013 18.087 1.00 92.81 100 SER A N 1
ATOM 780 C CA . SER A 1 100 ? 3.009 -0.617 18.932 1.00 92.81 100 SER A CA 1
ATOM 781 C C . SER A 1 100 ? 2.269 0.405 19.786 1.00 92.81 100 SER A C 1
ATOM 783 O O . SER A 1 100 ? 1.047 0.332 19.901 1.00 92.81 100 SER A O 1
ATOM 785 N N . SER A 1 101 ? 2.990 1.365 20.366 1.00 93.25 101 SER A N 1
ATOM 786 C CA . SER A 1 101 ? 2.398 2.439 21.169 1.00 93.25 101 SER A CA 1
ATOM 787 C C . SER A 1 101 ? 1.489 3.329 20.321 1.00 93.25 101 SER A C 1
ATOM 789 O O . SER A 1 101 ? 0.364 3.617 20.720 1.00 93.25 101 SER A O 1
ATOM 791 N N . LEU A 1 102 ? 1.925 3.686 19.110 1.00 92.94 102 LEU A N 1
ATOM 792 C CA . LEU A 1 102 ? 1.133 4.466 18.161 1.00 92.94 102 LEU A CA 1
ATOM 793 C C . LEU A 1 102 ? -0.169 3.747 17.775 1.00 92.94 102 LEU A C 1
ATOM 795 O O . LEU A 1 102 ? -1.245 4.347 17.802 1.00 92.94 102 LEU A O 1
ATOM 799 N N . ILE A 1 103 ? -0.083 2.449 17.467 1.00 93.12 103 ILE A N 1
ATOM 800 C CA . ILE A 1 103 ? -1.245 1.617 17.130 1.00 93.12 103 ILE A CA 1
ATOM 801 C C . ILE A 1 103 ? -2.213 1.522 18.315 1.00 93.12 103 ILE A C 1
ATOM 803 O O . ILE A 1 103 ? -3.416 1.675 18.113 1.00 93.12 103 ILE A O 1
ATOM 807 N N . ARG A 1 104 ? -1.719 1.307 19.544 1.00 93.50 104 ARG A N 1
ATOM 808 C CA . ARG A 1 104 ? -2.570 1.259 20.748 1.00 93.50 104 ARG A CA 1
ATOM 809 C C . ARG A 1 104 ? -3.284 2.586 20.992 1.00 93.50 104 ARG A C 1
ATOM 811 O O . ARG A 1 104 ? -4.496 2.581 21.170 1.00 93.50 104 ARG A O 1
ATOM 818 N N . ASN A 1 105 ? -2.564 3.704 20.927 1.00 92.06 105 ASN A N 1
ATOM 819 C CA . ASN A 1 105 ? -3.144 5.029 21.154 1.00 92.06 105 ASN A CA 1
ATOM 820 C C . ASN A 1 105 ? -4.247 5.341 20.133 1.00 92.06 105 ASN A C 1
ATOM 822 O O . ASN A 1 105 ? -5.332 5.782 20.502 1.00 92.06 105 ASN A O 1
ATOM 826 N N . SER A 1 106 ? -4.003 5.059 18.849 1.00 91.81 106 SER A N 1
ATOM 827 C CA . SER A 1 106 ? -5.028 5.227 17.812 1.00 91.81 106 SER A CA 1
ATOM 828 C C . SER A 1 106 ? -6.207 4.266 18.012 1.00 91.81 106 SER A C 1
ATOM 830 O O . SER A 1 106 ? -7.355 4.642 17.787 1.00 91.81 106 SER A O 1
ATOM 832 N N . HIS A 1 107 ? -5.958 3.042 18.484 1.00 92.75 107 HIS A N 1
ATOM 833 C CA . HIS A 1 107 ? -7.018 2.080 18.783 1.00 92.75 107 HIS A CA 1
ATOM 834 C C . HIS A 1 107 ? -7.941 2.563 19.909 1.00 92.75 107 HIS A C 1
ATOM 836 O O . HIS A 1 107 ? -9.158 2.442 19.785 1.00 92.75 107 HIS A O 1
ATOM 842 N N . GLU A 1 108 ? -7.399 3.165 20.969 1.00 91.75 108 GLU A N 1
ATOM 843 C CA . GLU A 1 108 ? -8.210 3.749 22.045 1.00 91.75 108 GLU A CA 1
ATOM 844 C C . GLU A 1 108 ? -9.120 4.875 21.543 1.00 91.75 108 GLU A C 1
ATOM 846 O O . GLU A 1 108 ? -10.291 4.943 21.923 1.00 91.75 108 GLU A O 1
ATOM 851 N N . VAL A 1 109 ? -8.605 5.740 20.663 1.00 89.38 109 VAL A N 1
ATOM 852 C CA . VAL A 1 109 ? -9.403 6.800 20.027 1.00 89.38 109 VAL A CA 1
ATOM 853 C C . VAL A 1 109 ? -10.510 6.190 19.169 1.00 89.38 109 VAL A C 1
ATOM 855 O O . VAL A 1 109 ? -11.674 6.553 19.331 1.00 89.38 109 VAL A O 1
ATOM 858 N N . PHE A 1 110 ? -10.172 5.206 18.333 1.00 89.94 110 PHE A N 1
ATOM 859 C CA . PHE A 1 110 ? -11.130 4.509 17.478 1.00 89.94 110 PHE A CA 1
ATOM 860 C C . PHE A 1 110 ? -12.283 3.890 18.276 1.00 89.94 110 PHE A C 1
ATOM 862 O O . PHE A 1 110 ? -13.446 4.089 17.923 1.00 89.94 110 PHE A O 1
ATOM 869 N N . VAL A 1 111 ? -11.981 3.172 19.364 1.00 89.38 111 VAL A N 1
ATOM 870 C CA . VAL A 1 111 ? -13.002 2.549 20.222 1.00 89.38 111 VAL A CA 1
ATOM 871 C C . VAL A 1 111 ? -13.957 3.608 20.772 1.00 89.38 111 VAL A C 1
ATOM 873 O O . VAL A 1 111 ? -15.170 3.454 20.629 1.00 89.38 111 VAL A O 1
ATOM 876 N N . ARG A 1 112 ? -13.434 4.734 21.280 1.00 86.88 112 ARG A N 1
ATOM 877 C CA . ARG A 1 112 ? -14.265 5.846 21.776 1.00 86.88 112 ARG A CA 1
ATOM 878 C C . ARG A 1 112 ? -15.163 6.433 20.685 1.00 86.88 112 ARG A C 1
ATOM 880 O O . ARG A 1 112 ? -16.336 6.705 20.938 1.00 86.88 112 ARG A O 1
ATOM 887 N N . THR A 1 113 ? -14.648 6.618 19.469 1.00 83.75 113 THR A N 1
ATOM 888 C CA . THR A 1 113 ? -15.430 7.156 18.342 1.00 83.75 113 THR A CA 1
ATOM 889 C C . THR A 1 113 ? -16.539 6.198 17.903 1.00 83.75 113 THR A C 1
ATOM 891 O O . THR A 1 113 ? -17.657 6.633 17.599 1.00 83.75 113 THR A O 1
ATOM 894 N N . VAL A 1 114 ? -16.265 4.890 17.886 1.00 81.62 114 VAL A N 1
ATOM 895 C CA . VAL A 1 114 ? -17.273 3.873 17.554 1.00 81.62 114 VAL A CA 1
ATOM 896 C C . VAL A 1 114 ? -18.356 3.812 18.632 1.00 81.62 114 VAL A C 1
ATOM 898 O O . VAL A 1 114 ? -19.537 3.830 18.283 1.00 81.62 114 VAL A O 1
ATOM 901 N N . GLU A 1 115 ? -17.979 3.815 19.914 1.00 75.38 115 GLU A N 1
ATOM 902 C CA . GLU A 1 115 ? -18.912 3.785 21.050 1.00 75.38 115 GLU A CA 1
ATOM 903 C C . GLU A 1 115 ? -19.873 4.983 21.034 1.00 75.38 115 GLU A C 1
ATOM 905 O O . GLU A 1 115 ? -21.094 4.801 21.078 1.00 75.38 115 GLU A O 1
ATOM 910 N N . GLN A 1 116 ? -19.351 6.198 20.839 1.00 70.81 116 GLN A N 1
ATOM 911 C CA . GLN A 1 116 ? -20.165 7.416 20.729 1.00 70.81 116 GLN A CA 1
ATOM 912 C C . GLN A 1 116 ? -21.137 7.366 19.540 1.00 70.81 116 GLN A C 1
ATOM 914 O O . GLN A 1 116 ? -22.301 7.753 19.656 1.00 70.81 116 GLN A O 1
ATOM 919 N N . SER A 1 117 ? -20.694 6.831 18.401 1.00 70.38 117 SER A N 1
ATOM 920 C CA . SER A 1 117 ? -21.536 6.683 17.206 1.00 70.38 117 SER A CA 1
ATOM 921 C C . SER A 1 117 ? -22.665 5.662 17.409 1.00 70.38 117 SER A C 1
ATOM 923 O O . SER A 1 117 ? -23.767 5.832 16.879 1.00 70.38 117 SER A O 1
ATOM 925 N N . THR A 1 118 ? -22.419 4.601 18.186 1.00 68.12 118 THR A N 1
ATOM 926 C CA . THR A 1 118 ? -23.448 3.611 18.542 1.00 68.12 118 THR A CA 1
ATOM 927 C C . THR A 1 118 ? -24.457 4.125 19.567 1.00 68.12 118 THR A C 1
ATOM 929 O O . THR A 1 118 ? -25.637 3.786 19.464 1.00 68.12 118 THR A O 1
ATOM 932 N N . GL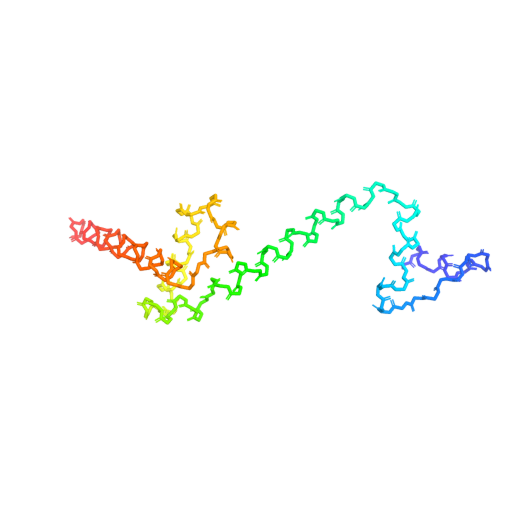U A 1 119 ? -24.043 4.966 20.518 1.00 62.66 119 GLU A N 1
ATOM 933 C CA . GLU A 1 119 ? -24.952 5.558 21.509 1.00 62.66 119 GLU A CA 1
ATOM 934 C C . GLU A 1 119 ? -25.915 6.581 20.899 1.00 62.66 119 GLU A C 1
ATOM 936 O O . GLU A 1 119 ? -27.093 6.601 21.258 1.00 62.66 119 GLU A O 1
ATOM 941 N N . ILE A 1 120 ? -25.453 7.395 19.945 1.00 63.12 120 ILE A N 1
ATOM 942 C CA . ILE A 1 120 ? -26.303 8.377 19.252 1.00 63.12 120 ILE A CA 1
ATOM 943 C C . ILE A 1 120 ? -27.408 7.672 18.454 1.00 63.12 120 ILE A C 1
ATOM 945 O O . ILE A 1 120 ? -28.561 8.096 18.499 1.00 63.12 120 ILE A O 1
ATOM 949 N N . ARG A 1 121 ? -27.084 6.555 17.788 1.00 60.84 121 ARG A N 1
ATOM 950 C CA . ARG A 1 121 ? -28.074 5.751 17.053 1.00 60.84 121 ARG A CA 1
ATOM 951 C C . ARG A 1 121 ? -29.142 5.139 17.957 1.00 60.84 121 ARG A C 1
ATOM 953 O O . ARG A 1 121 ? -30.298 5.123 17.572 1.00 60.84 121 ARG A O 1
ATOM 960 N N . ARG A 1 122 ? -28.784 4.691 19.165 1.00 60.81 122 ARG A N 1
ATOM 961 C CA . ARG A 1 122 ? -29.751 4.120 20.123 1.00 60.81 122 ARG A CA 1
ATOM 962 C C . ARG A 1 122 ? -30.695 5.142 20.759 1.00 60.81 122 ARG A C 1
ATOM 964 O O . ARG A 1 122 ? -31.678 4.730 21.353 1.00 60.81 122 ARG A O 1
ATOM 971 N N . LYS A 1 123 ? -30.391 6.442 20.697 1.00 59.50 123 LYS A N 1
ATOM 972 C CA . LYS A 1 123 ? -31.249 7.511 21.245 1.00 59.50 123 LYS A CA 1
ATOM 973 C C . LYS A 1 123 ? -32.230 8.098 20.220 1.00 59.50 123 LYS A C 1
ATOM 975 O O . LYS A 1 123 ? -32.980 9.002 20.574 1.00 59.50 123 LYS A O 1
ATOM 980 N N . GLN A 1 124 ? -32.183 7.641 18.968 1.00 55.56 124 GLN A N 1
ATOM 981 C CA . GLN A 1 124 ? -33.071 8.083 17.885 1.00 55.56 124 GLN A CA 1
ATOM 982 C C . GLN A 1 124 ? -34.151 7.052 17.513 1.00 55.56 124 GLN A C 1
ATOM 984 O O . GLN A 1 124 ? -35.012 7.383 16.700 1.00 55.56 124 GLN A O 1
ATOM 989 N N . ASP A 1 125 ? -34.114 5.864 18.126 1.00 47.84 125 ASP A N 1
ATOM 990 C CA . ASP A 1 125 ? -35.163 4.835 18.090 1.00 47.84 125 ASP A CA 1
ATOM 991 C C . ASP A 1 125 ? -35.984 4.878 19.392 1.00 47.84 125 ASP A C 1
ATOM 993 O O . ASP A 1 125 ? -37.212 4.641 19.329 1.00 47.84 125 ASP A O 1
#

Foldseek 3Di:
DPPVVVVVPDPPDDDDDDDPPPVVCVVVVCVVPVVVVVVVVVVVVVVVLVVLLCVLDDLVNLCVLQVDDDPRSVVLSVQLCVVCVPVSSCSSVDDNVRNSVSSVVSSVVVVVVVVVVVVVVVVVD

Radius of gyration: 24.59 Å; chains: 1; bounding box: 57×25×64 Å

Secondary structure (DSSP, 8-state):
-HHHHHHHT-TTS------S-GGGTHHHHHHH-TTHHHHHHHHHHHHHHHHHHHHHSSHHHHHHHH---HHHHHHHHHHHHHHTTTGGGGGGGS-HHHHHHHHHHHHHHHHHHHHHHHHHHHT--

Sequence (125 aa):
MGFLQWIEAQRGLRYFGWSEDKALYMPEVMTAFPSLREDYESSLAKLNQAKAIRACFNGTVVTAITGLTGKQLGQFMAHFKHDLAEGMADLPSLSMEQLSSLIRNSHEVFVRTVEQSTEIRRKQD